Protein AF-A0A938Z9R0-F1 (afdb_monomer_lite)

Structure (mmCIF, N/CA/C/O backbone):
data_AF-A0A938Z9R0-F1
#
_entry.id   AF-A0A938Z9R0-F1
#
loop_
_atom_site.group_PDB
_atom_site.id
_atom_site.type_symbol
_atom_site.label_atom_id
_atom_site.label_alt_id
_atom_site.label_comp_id
_atom_site.label_asym_id
_atom_site.label_entity_id
_atom_site.label_seq_id
_atom_site.pdbx_PDB_ins_code
_atom_site.Cartn_x
_atom_site.Cartn_y
_atom_site.Cartn_z
_atom_site.occupancy
_atom_site.B_iso_or_equiv
_atom_site.auth_seq_id
_atom_site.auth_comp_id
_atom_site.auth_asym_id
_atom_site.auth_atom_id
_atom_site.pdbx_PDB_model_num
ATOM 1 N N . MET A 1 1 ? 6.525 -11.219 10.397 1.00 76.38 1 MET A N 1
ATOM 2 C CA . MET A 1 1 ? 6.176 -10.008 9.628 1.00 76.38 1 MET A CA 1
ATOM 3 C C . MET A 1 1 ? 7.382 -9.628 8.789 1.00 76.38 1 MET A C 1
ATOM 5 O O . MET A 1 1 ? 8.474 -9.576 9.346 1.00 76.38 1 MET A O 1
ATOM 9 N N . LYS A 1 2 ? 7.213 -9.455 7.476 1.00 90.69 2 LYS A N 1
ATOM 10 C CA . LYS A 1 2 ? 8.284 -8.941 6.616 1.00 90.69 2 LYS A CA 1
ATOM 11 C C . LYS A 1 2 ? 8.442 -7.437 6.830 1.00 90.69 2 LYS A C 1
ATOM 13 O O . LYS A 1 2 ? 7.513 -6.771 7.281 1.00 90.69 2 LYS A O 1
ATOM 18 N N . THR A 1 3 ? 9.616 -6.898 6.530 1.00 96.12 3 THR A N 1
ATOM 19 C CA . THR A 1 3 ? 9.804 -5.443 6.482 1.00 96.12 3 THR A CA 1
ATOM 20 C C . THR A 1 3 ? 9.137 -4.867 5.230 1.00 96.12 3 THR A C 1
ATOM 22 O O . THR A 1 3 ? 8.942 -5.576 4.243 1.00 96.12 3 THR A O 1
ATOM 25 N N . LEU A 1 4 ? 8.847 -3.560 5.225 1.00 95.94 4 LEU A N 1
ATOM 26 C CA . LEU A 1 4 ? 8.316 -2.887 4.029 1.00 95.94 4 LEU A CA 1
ATOM 27 C C . LEU A 1 4 ? 9.243 -3.033 2.815 1.00 95.94 4 LEU A C 1
ATOM 29 O O . LEU A 1 4 ? 8.768 -3.094 1.687 1.00 95.94 4 LEU A O 1
ATOM 33 N N . GLU A 1 5 ? 10.556 -3.127 3.049 1.00 97.19 5 GLU A N 1
ATOM 34 C CA . GLU A 1 5 ? 11.535 -3.364 1.987 1.00 97.19 5 GLU A CA 1
ATOM 35 C C . GLU A 1 5 ? 11.395 -4.766 1.386 1.00 97.19 5 GLU A C 1
ATOM 37 O O . GLU A 1 5 ? 11.449 -4.927 0.172 1.00 97.19 5 GLU A O 1
ATOM 42 N N . GLN A 1 6 ? 11.195 -5.786 2.222 1.00 97.31 6 GLN A N 1
ATOM 43 C CA . GLN A 1 6 ? 10.994 -7.159 1.756 1.00 97.31 6 GLN A CA 1
ATOM 44 C C . GLN A 1 6 ? 9.698 -7.288 0.944 1.00 97.31 6 GLN A C 1
ATOM 46 O O . GLN A 1 6 ? 9.712 -7.885 -0.128 1.00 97.31 6 GLN A O 1
ATOM 51 N N . GLU A 1 7 ? 8.610 -6.667 1.404 1.00 97.00 7 GLU A N 1
ATOM 52 C CA . GLU A 1 7 ? 7.347 -6.611 0.653 1.00 97.00 7 GLU A CA 1
ATOM 53 C C . GLU A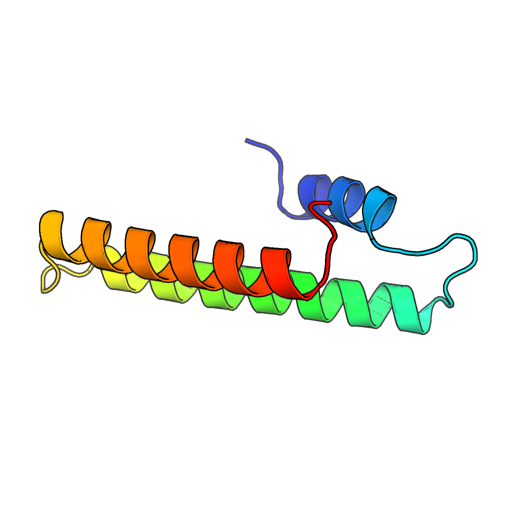 1 7 ? 7.496 -5.812 -0.653 1.00 97.00 7 GLU A C 1
ATOM 55 O O . GLU A 1 7 ? 7.010 -6.234 -1.702 1.00 97.00 7 GLU A O 1
ATOM 60 N N . TRP A 1 8 ? 8.249 -4.704 -0.636 1.00 96.50 8 TRP A N 1
ATOM 61 C CA . TRP A 1 8 ? 8.582 -3.952 -1.847 1.00 96.50 8 TRP A CA 1
ATOM 62 C C . TRP A 1 8 ? 9.302 -4.824 -2.883 1.00 96.50 8 TRP A C 1
ATOM 64 O O . TRP A 1 8 ? 8.958 -4.773 -4.063 1.00 96.50 8 TRP A O 1
ATOM 74 N N . LEU A 1 9 ? 10.293 -5.622 -2.474 1.00 96.44 9 LEU A N 1
ATOM 75 C CA . LEU A 1 9 ? 11.031 -6.494 -3.393 1.00 96.44 9 LEU A CA 1
ATOM 76 C C . LEU A 1 9 ? 10.105 -7.514 -4.073 1.00 96.44 9 LEU A C 1
ATOM 78 O O . LEU A 1 9 ? 10.223 -7.742 -5.280 1.00 96.44 9 LEU A O 1
ATOM 82 N N . GLU A 1 10 ? 9.155 -8.079 -3.330 1.00 95.31 10 GLU A N 1
ATOM 83 C CA . GLU A 1 10 ? 8.162 -9.010 -3.867 1.00 95.31 10 GLU A CA 1
ATOM 84 C C . GLU A 1 10 ? 7.166 -8.313 -4.800 1.00 95.31 10 GLU A C 1
ATOM 86 O O . GLU A 1 10 ? 6.977 -8.766 -5.932 1.00 95.31 10 GLU A O 1
ATOM 91 N N . TYR A 1 11 ? 6.602 -7.175 -4.390 1.00 94.62 11 TYR A N 1
ATOM 92 C CA . TYR A 1 11 ? 5.746 -6.338 -5.235 1.00 94.62 11 TYR A CA 1
ATOM 93 C C . TYR A 1 11 ? 6.449 -5.963 -6.548 1.00 94.62 11 TYR A C 1
ATOM 95 O O . TYR A 1 11 ? 5.918 -6.171 -7.643 1.00 94.62 11 TYR A O 1
ATOM 103 N N . ALA A 1 12 ? 7.687 -5.477 -6.460 1.00 95.50 12 ALA A N 1
ATOM 104 C CA . ALA A 1 12 ? 8.476 -5.056 -7.608 1.00 95.50 12 ALA A CA 1
ATOM 105 C C . ALA A 1 12 ? 8.732 -6.212 -8.585 1.00 95.50 12 ALA A C 1
ATOM 107 O O . ALA A 1 12 ? 8.757 -5.982 -9.792 1.00 95.50 12 ALA A O 1
ATOM 108 N N . SER A 1 13 ? 8.888 -7.445 -8.089 1.00 94.06 13 SER A N 1
ATOM 109 C CA . SER A 1 13 ? 9.075 -8.634 -8.932 1.00 94.06 13 SER A CA 1
ATOM 110 C C . SER A 1 13 ? 7.845 -8.988 -9.780 1.00 94.06 13 SER A C 1
ATOM 112 O O . SER A 1 13 ? 7.987 -9.583 -10.848 1.00 94.06 13 SER A O 1
ATOM 114 N N . LYS A 1 14 ? 6.649 -8.596 -9.325 1.00 91.69 14 LYS A N 1
ATOM 115 C CA . LYS A 1 14 ? 5.357 -8.882 -9.967 1.00 91.69 14 LYS A CA 1
ATOM 116 C C . LYS A 1 14 ? 4.874 -7.740 -10.860 1.00 91.69 14 LYS A C 1
ATOM 118 O O . LYS A 1 14 ? 4.220 -7.982 -11.875 1.00 91.69 14 LYS A O 1
ATOM 123 N N . VAL A 1 15 ? 5.172 -6.501 -10.467 1.00 91.88 15 VAL A N 1
ATOM 124 C CA . VAL A 1 15 ? 4.618 -5.292 -11.091 1.00 91.88 15 VAL A CA 1
ATOM 125 C C . VAL A 1 15 ? 5.576 -4.650 -12.086 1.00 91.88 15 VAL A C 1
ATOM 127 O O . VAL A 1 15 ? 5.133 -4.196 -13.142 1.00 91.88 15 VAL A O 1
ATOM 130 N N . LEU A 1 16 ? 6.882 -4.603 -11.796 1.00 94.50 16 LEU A N 1
ATOM 131 C CA . LEU A 1 16 ? 7.821 -3.947 -12.704 1.00 94.50 16 LEU A CA 1
ATOM 132 C C . LEU A 1 16 ? 8.108 -4.842 -13.919 1.00 94.50 16 LEU A C 1
ATOM 134 O O . LEU A 1 16 ? 8.544 -5.985 -13.755 1.00 94.50 16 LEU A O 1
ATOM 138 N N . PRO A 1 17 ? 7.930 -4.337 -15.153 1.00 92.56 17 PRO A N 1
ATOM 139 C CA . PRO A 1 17 ? 8.264 -5.099 -16.345 1.00 92.56 17 PRO A CA 1
ATOM 140 C C . PRO A 1 17 ? 9.775 -5.337 -16.438 1.00 92.56 17 PRO A C 1
ATOM 142 O O . PRO A 1 17 ? 10.595 -4.540 -15.967 1.00 92.56 17 PRO A O 1
ATOM 145 N N . LYS A 1 18 ? 10.161 -6.433 -17.103 1.00 92.88 18 LYS A N 1
ATOM 146 C CA . LYS A 1 18 ? 11.572 -6.704 -17.407 1.00 92.88 18 LYS A CA 1
ATOM 147 C C . LYS A 1 18 ? 12.154 -5.543 -18.216 1.00 92.88 18 LYS A C 1
ATOM 149 O O . LYS A 1 18 ? 11.571 -5.130 -19.212 1.00 92.88 18 LYS A O 1
ATOM 154 N N . GLY A 1 19 ? 13.308 -5.038 -17.783 1.00 92.50 19 GLY A N 1
ATOM 155 C CA . GLY A 1 19 ? 13.984 -3.920 -18.442 1.00 92.50 19 GLY A CA 1
ATOM 156 C C . GLY A 1 19 ? 13.390 -2.538 -18.149 1.00 92.50 19 GLY A C 1
ATOM 157 O O . GLY A 1 19 ? 13.744 -1.596 -18.851 1.00 92.50 19 GLY A O 1
ATOM 158 N N . CYS A 1 20 ? 12.519 -2.389 -17.136 1.00 95.62 20 CYS A N 1
ATOM 159 C CA . CYS A 1 20 ? 12.056 -1.068 -16.700 1.00 95.62 20 CYS A CA 1
ATOM 160 C C . CYS A 1 20 ? 13.245 -0.126 -16.449 1.00 95.62 20 CYS A C 1
ATOM 162 O O . CYS A 1 20 ? 14.268 -0.536 -15.886 1.00 95.62 20 CYS A O 1
ATOM 164 N N . SER A 1 21 ? 13.109 1.144 -16.831 1.00 97.38 21 SER A N 1
ATOM 165 C CA . SER A 1 21 ? 14.187 2.110 -16.630 1.00 97.38 21 SER A CA 1
ATOM 166 C C . SER A 1 21 ? 14.466 2.318 -15.131 1.00 97.38 21 SER A C 1
ATOM 168 O O . SER A 1 21 ? 13.574 2.118 -14.296 1.00 97.38 21 SER A O 1
ATOM 170 N N . PRO A 1 22 ? 15.682 2.754 -14.751 1.00 96.94 22 PRO A N 1
ATOM 171 C CA . PRO A 1 22 ? 15.982 3.084 -13.359 1.00 96.94 22 PRO A CA 1
ATOM 172 C C . PRO A 1 22 ? 15.007 4.110 -12.763 1.00 96.94 22 PRO A C 1
ATOM 174 O O . PRO A 1 22 ? 14.603 3.971 -11.611 1.00 96.94 22 PRO A O 1
ATOM 177 N N . ILE A 1 23 ? 14.569 5.083 -13.572 1.00 97.81 23 ILE A N 1
ATOM 178 C CA . ILE A 1 23 ? 13.596 6.109 -13.173 1.00 97.81 23 ILE A CA 1
ATOM 179 C C . ILE A 1 23 ? 12.230 5.478 -12.896 1.00 97.81 23 ILE A C 1
ATOM 181 O O . ILE A 1 23 ? 11.660 5.727 -11.842 1.00 97.81 23 ILE A O 1
ATOM 185 N N . GLN A 1 24 ? 11.725 4.611 -13.782 1.00 96.94 24 GLN A N 1
ATOM 186 C CA . GLN A 1 24 ? 10.451 3.917 -13.553 1.00 96.94 24 GLN A CA 1
ATOM 187 C C . GLN A 1 24 ? 10.480 3.125 -12.245 1.00 96.94 24 GLN A C 1
ATOM 189 O O . GLN A 1 24 ? 9.577 3.251 -11.427 1.00 96.94 24 GLN A O 1
ATOM 194 N N . ARG A 1 25 ? 11.560 2.373 -11.998 1.00 97.06 25 ARG A N 1
ATOM 195 C CA . ARG A 1 25 ? 11.739 1.642 -10.737 1.00 97.06 25 ARG A CA 1
ATOM 196 C C . ARG A 1 25 ? 11.733 2.575 -9.524 1.00 97.06 25 ARG A C 1
ATOM 198 O O . ARG A 1 25 ? 11.114 2.243 -8.515 1.00 97.06 25 ARG A O 1
ATOM 205 N N . GLN A 1 26 ? 12.441 3.701 -9.600 1.00 97.69 26 GLN A N 1
ATOM 206 C CA . GLN A 1 26 ? 12.534 4.660 -8.500 1.00 97.69 26 GLN A CA 1
ATOM 207 C C . GLN A 1 26 ? 11.184 5.318 -8.201 1.00 97.69 26 GLN A C 1
ATOM 209 O O . GLN A 1 26 ? 10.781 5.359 -7.040 1.00 97.69 26 GLN A O 1
ATOM 214 N N . GLU A 1 27 ? 10.471 5.782 -9.225 1.00 98.19 27 GLU A N 1
ATOM 215 C CA . GLU A 1 27 ? 9.169 6.429 -9.054 1.00 98.19 27 GLU A CA 1
ATOM 216 C C . GLU A 1 27 ? 8.100 5.442 -8.581 1.00 98.19 27 GLU A C 1
ATOM 218 O O . GLU A 1 27 ? 7.345 5.755 -7.664 1.00 98.19 27 GLU A O 1
ATOM 223 N N . THR A 1 28 ? 8.091 4.204 -9.090 1.00 97.44 28 THR A N 1
ATOM 224 C CA . THR A 1 28 ? 7.206 3.158 -8.556 1.00 97.44 28 THR A CA 1
ATOM 225 C C . THR A 1 28 ? 7.514 2.855 -7.087 1.00 97.44 28 THR A C 1
ATOM 227 O O . THR A 1 28 ? 6.585 2.697 -6.299 1.00 97.44 28 THR A O 1
ATOM 230 N N . ARG A 1 29 ? 8.792 2.830 -6.676 1.00 97.94 29 ARG A N 1
ATOM 231 C CA . ARG A 1 29 ? 9.160 2.647 -5.261 1.00 97.94 29 ARG A CA 1
ATOM 232 C C . ARG A 1 29 ? 8.673 3.805 -4.395 1.00 97.94 29 ARG A C 1
ATOM 234 O O . ARG A 1 29 ? 8.142 3.569 -3.315 1.00 97.94 29 ARG A O 1
ATOM 241 N N . ARG A 1 30 ? 8.833 5.048 -4.861 1.00 98.25 30 ARG A N 1
ATOM 242 C CA . ARG A 1 30 ? 8.322 6.242 -4.167 1.00 98.25 30 ARG A CA 1
ATOM 243 C C . ARG A 1 30 ? 6.808 6.167 -3.994 1.00 98.25 30 ARG A C 1
ATOM 245 O O . ARG A 1 30 ? 6.332 6.345 -2.879 1.00 98.25 30 ARG A O 1
ATOM 252 N N . ALA A 1 31 ? 6.080 5.833 -5.059 1.00 97.62 31 ALA A N 1
ATOM 253 C CA . ALA A 1 31 ? 4.630 5.668 -5.021 1.00 97.62 31 ALA A CA 1
ATOM 254 C C . ALA A 1 31 ? 4.196 4.551 -4.057 1.00 97.62 31 ALA A C 1
ATOM 256 O O . ALA A 1 31 ? 3.280 4.753 -3.267 1.00 97.62 31 ALA A O 1
ATOM 257 N N . TYR A 1 32 ? 4.890 3.409 -4.062 1.00 97.25 32 TYR A N 1
ATOM 258 C CA . TYR A 1 32 ? 4.624 2.294 -3.149 1.00 97.25 32 TYR A CA 1
ATOM 259 C C . TYR A 1 32 ? 4.757 2.706 -1.675 1.00 97.25 32 TYR A C 1
ATOM 261 O O . TYR A 1 32 ? 3.837 2.505 -0.884 1.00 97.25 32 TYR A O 1
ATOM 269 N N . TYR A 1 33 ? 5.873 3.343 -1.306 1.00 97.81 33 TYR A N 1
ATOM 270 C CA . TYR A 1 33 ? 6.085 3.807 0.068 1.00 97.81 33 TYR A CA 1
ATOM 271 C C . TYR A 1 33 ? 5.137 4.942 0.467 1.00 97.81 33 TYR A C 1
ATOM 273 O O . TYR A 1 33 ? 4.689 4.969 1.611 1.00 97.81 33 TYR A O 1
ATOM 281 N N . ALA A 1 34 ? 4.810 5.852 -0.454 1.00 98.06 34 ALA A N 1
ATOM 282 C CA . ALA A 1 34 ? 3.815 6.891 -0.210 1.00 98.06 34 ALA A CA 1
ATOM 283 C C . ALA A 1 34 ? 2.433 6.281 0.072 1.00 98.06 34 ALA A C 1
ATOM 285 O O . ALA A 1 34 ? 1.812 6.637 1.068 1.00 98.06 34 ALA A O 1
ATOM 286 N N . GLY A 1 35 ? 1.997 5.305 -0.734 1.00 96.00 35 GLY A N 1
ATOM 287 C CA . GLY A 1 35 ? 0.729 4.601 -0.531 1.00 96.00 35 GLY A CA 1
ATOM 288 C C . GLY A 1 35 ? 0.660 3.865 0.808 1.00 96.00 35 GLY A C 1
ATOM 289 O O . GLY A 1 35 ? -0.325 3.999 1.529 1.00 96.00 35 GLY A O 1
ATOM 290 N N . ILE A 1 36 ? 1.729 3.157 1.196 1.00 96.00 36 ILE A N 1
ATOM 291 C CA . ILE A 1 36 ? 1.801 2.507 2.517 1.00 96.00 36 ILE A CA 1
ATOM 292 C C . ILE A 1 36 ? 1.741 3.532 3.644 1.00 96.00 36 ILE A C 1
ATOM 294 O O . ILE A 1 36 ? 1.062 3.303 4.641 1.00 96.00 36 ILE A O 1
ATOM 298 N N . TRP A 1 37 ? 2.459 4.649 3.516 1.00 96.81 37 TRP A N 1
ATOM 299 C CA . TRP A 1 37 ? 2.445 5.685 4.540 1.00 96.81 37 TRP A CA 1
ATOM 300 C C . TRP A 1 37 ? 1.047 6.276 4.725 1.00 96.81 37 TRP A C 1
ATOM 302 O O . TRP A 1 37 ? 0.611 6.425 5.865 1.00 96.81 37 TRP A O 1
ATOM 312 N N . THR A 1 38 ? 0.343 6.555 3.626 1.00 96.00 38 THR A N 1
ATOM 313 C CA . THR A 1 38 ? -1.050 7.014 3.647 1.00 96.00 38 THR A CA 1
ATOM 314 C C . THR A 1 38 ? -1.958 5.991 4.324 1.00 96.00 38 THR A C 1
ATOM 316 O O . THR A 1 38 ? -2.644 6.348 5.276 1.00 96.00 38 THR A O 1
ATOM 319 N N . LEU A 1 39 ? -1.895 4.713 3.926 1.00 93.75 39 LEU A N 1
ATOM 320 C CA . LEU A 1 39 ? -2.680 3.647 4.560 1.00 93.75 39 LEU A CA 1
ATOM 321 C C . LEU A 1 39 ? -2.381 3.534 6.063 1.00 93.75 39 LEU A C 1
ATOM 323 O O . LEU A 1 39 ? -3.292 3.364 6.865 1.00 93.75 39 LEU A O 1
ATOM 327 N N . LEU A 1 40 ? -1.115 3.668 6.465 1.00 94.31 40 LEU A N 1
ATOM 328 C CA . LEU A 1 40 ? -0.728 3.631 7.873 1.00 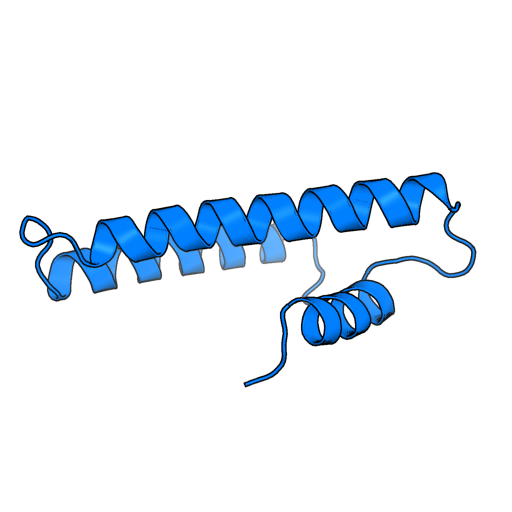94.31 40 LEU A CA 1
ATOM 329 C C . LEU A 1 40 ? -1.325 4.797 8.671 1.00 94.31 40 LEU A C 1
ATOM 331 O O . LEU A 1 40 ? -1.650 4.602 9.838 1.00 94.31 40 LEU A O 1
ATOM 335 N N . GLN A 1 41 ? -1.454 5.994 8.086 1.00 94.19 41 GLN A N 1
ATOM 336 C CA . GLN A 1 41 ? -2.142 7.097 8.769 1.00 94.19 41 GLN A CA 1
ATOM 337 C C . GLN A 1 41 ? -3.629 6.788 8.936 1.00 94.19 41 GLN A C 1
ATOM 339 O O . GLN A 1 41 ? -4.135 6.905 10.043 1.00 94.19 41 GLN A O 1
ATOM 344 N N . MET A 1 42 ? -4.282 6.284 7.886 1.00 91.25 42 MET A N 1
ATOM 345 C CA . MET A 1 42 ? -5.697 5.905 7.946 1.00 91.25 42 MET A CA 1
ATOM 346 C C . MET A 1 42 ? -5.947 4.842 9.022 1.00 91.25 42 MET A C 1
ATOM 348 O O . MET A 1 42 ? -6.841 4.985 9.841 1.00 91.25 42 MET A O 1
ATOM 352 N N . VAL A 1 43 ? -5.108 3.803 9.098 1.00 91.50 43 VAL A N 1
ATOM 353 C CA . VAL A 1 43 ? -5.231 2.761 10.135 1.00 91.50 43 VAL A CA 1
ATOM 354 C C . VAL A 1 43 ? -5.017 3.320 11.544 1.00 91.50 43 VAL A C 1
ATOM 356 O O . VAL A 1 43 ? -5.639 2.841 12.487 1.00 91.50 43 VAL A O 1
ATOM 359 N N . LYS A 1 44 ? -4.153 4.328 11.713 1.00 92.44 44 LYS A N 1
ATOM 360 C CA . LYS A 1 44 ? -3.983 4.994 13.013 1.00 92.44 44 LYS A CA 1
ATOM 361 C C . LYS A 1 44 ? -5.222 5.785 13.419 1.00 92.44 44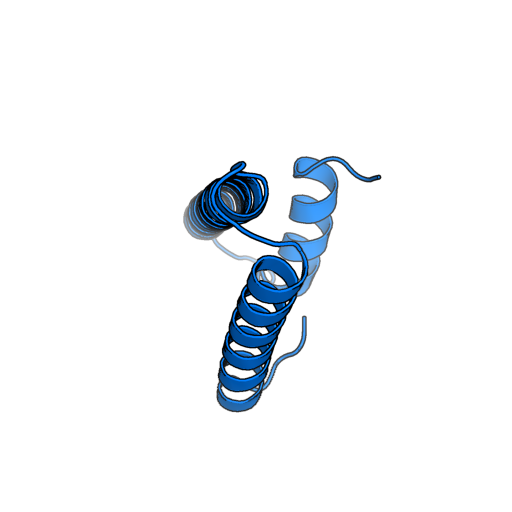 LYS A C 1
ATOM 363 O O . LYS A 1 44 ? -5.550 5.767 14.597 1.00 92.44 44 LYS A O 1
ATOM 368 N N . GLU A 1 45 ? -5.896 6.435 12.472 1.00 90.75 45 GLU A N 1
ATOM 369 C CA . GLU A 1 45 ? -7.153 7.156 12.720 1.00 90.75 45 GLU A CA 1
ATOM 370 C C . GLU A 1 45 ? -8.263 6.209 13.198 1.00 90.75 45 GLU A C 1
ATOM 372 O O . GLU A 1 45 ? -9.049 6.575 14.062 1.00 90.75 45 GLU A O 1
ATOM 377 N N . LEU A 1 46 ? -8.282 4.957 12.725 1.00 90.25 46 LEU A N 1
ATOM 378 C CA . LEU A 1 46 ? -9.232 3.947 13.216 1.00 90.25 46 LEU A CA 1
ATOM 379 C C . LEU A 1 46 ? -8.998 3.532 14.676 1.00 90.25 46 LEU A C 1
ATOM 381 O O . LEU A 1 46 ? -9.878 2.929 15.280 1.00 90.25 46 LEU A O 1
ATOM 385 N N . GLY A 1 47 ? -7.807 3.792 15.219 1.00 86.25 47 GLY A N 1
ATOM 386 C CA . GLY A 1 47 ? -7.463 3.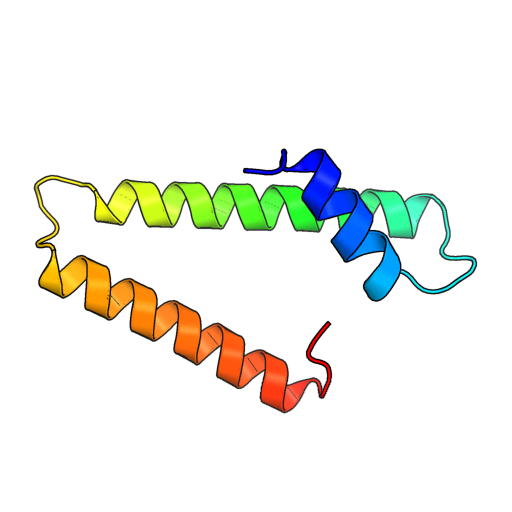520 16.615 1.00 86.25 47 GLY A CA 1
ATOM 387 C C . GLY A 1 47 ? -7.684 4.708 17.552 1.00 86.25 47 GLY A C 1
ATOM 388 O O . GLY A 1 47 ? -7.260 4.631 18.705 1.00 86.25 47 GLY A O 1
ATOM 389 N N . ASP A 1 48 ? -8.267 5.806 17.061 1.00 90.50 48 ASP A N 1
ATOM 390 C CA . ASP A 1 48 ? -8.661 6.950 17.884 1.00 90.50 48 ASP A CA 1
ATOM 391 C C . ASP A 1 48 ? -9.791 6.548 18.852 1.00 90.50 48 ASP A C 1
ATOM 393 O O . ASP A 1 48 ? -10.651 5.735 18.514 1.00 90.50 48 ASP A O 1
ATOM 397 N N . GLU A 1 49 ? -9.805 7.121 20.058 1.00 87.94 49 GLU A N 1
ATOM 398 C CA . GLU A 1 49 ? -10.837 6.856 21.072 1.00 87.94 49 GLU A CA 1
ATOM 399 C C . GLU A 1 49 ? -12.241 7.261 20.591 1.00 87.94 49 GLU A C 1
ATOM 401 O O . GLU A 1 49 ? -13.243 6.745 21.092 1.00 87.94 49 GLU A O 1
ATOM 406 N N . GLU A 1 50 ? -12.325 8.162 19.608 1.00 91.81 50 GLU A N 1
ATOM 407 C CA . GLU A 1 50 ? -13.583 8.588 18.991 1.00 91.81 50 GLU A CA 1
ATOM 408 C C . GLU A 1 50 ? -14.160 7.572 17.985 1.00 91.81 50 GLU A C 1
ATOM 410 O O . GLU A 1 50 ? -15.324 7.697 17.588 1.00 91.81 50 GLU A O 1
ATOM 415 N N . VAL A 1 51 ? -13.389 6.554 17.583 1.00 90.88 51 VAL A N 1
ATOM 416 C CA . VAL A 1 51 ? -13.812 5.525 16.623 1.00 90.88 51 VAL A CA 1
ATOM 417 C C . VAL A 1 51 ? -14.101 4.218 17.357 1.00 90.88 51 VAL A C 1
ATOM 419 O O . VAL A 1 51 ? -13.221 3.590 17.939 1.00 90.88 51 VAL A O 1
ATOM 422 N N . SER A 1 52 ? -15.356 3.765 17.316 1.00 93.88 52 SER A N 1
ATOM 423 C CA . SER A 1 52 ? -15.695 2.436 17.843 1.00 93.88 52 SER A CA 1
ATOM 424 C C . SER A 1 52 ? -15.128 1.318 16.963 1.00 93.88 52 SER A C 1
ATOM 426 O O . SER A 1 52 ? -14.973 1.486 15.754 1.00 93.88 52 SER A O 1
ATOM 428 N N . GLU A 1 53 ? -14.900 0.136 17.542 1.00 92.38 53 GLU A N 1
ATOM 429 C CA . GLU A 1 53 ? -14.397 -1.034 16.801 1.00 92.38 53 GLU A CA 1
ATOM 430 C C . GLU A 1 53 ? -15.277 -1.395 15.591 1.00 92.38 53 GLU A C 1
ATOM 432 O O . GLU A 1 53 ? -14.762 -1.714 14.523 1.00 92.38 53 GLU A O 1
ATOM 437 N N . GLU A 1 54 ? -16.602 -1.290 15.735 1.00 94.88 54 GLU A N 1
ATOM 438 C CA . GLU A 1 54 ? -17.563 -1.545 14.654 1.00 94.88 54 GLU A CA 1
ATOM 439 C C . GLU A 1 54 ? -17.420 -0.523 13.517 1.00 94.88 54 GLU A C 1
ATOM 441 O O . GLU A 1 54 ? -17.410 -0.894 12.345 1.00 94.88 54 GLU A O 1
ATOM 446 N N . GLN A 1 55 ? -17.259 0.764 13.841 1.00 93.12 55 GLN A N 1
ATOM 447 C CA . GLN A 1 55 ? -16.998 1.791 12.827 1.00 93.12 55 GLN A CA 1
ATOM 448 C C . GLN A 1 55 ? -15.652 1.547 12.138 1.00 93.12 55 GLN A C 1
ATOM 450 O O . GLN A 1 55 ? -15.571 1.630 10.915 1.00 93.12 55 GLN A O 1
ATOM 455 N N . GLY A 1 56 ? -14.618 1.184 12.902 1.00 93.62 56 GLY A N 1
ATOM 456 C CA . GLY A 1 56 ? -13.308 0.836 12.361 1.00 93.62 56 GLY A CA 1
ATOM 457 C C . GLY A 1 56 ? -13.367 -0.334 11.376 1.00 93.62 56 GLY A C 1
ATOM 458 O O . GLY A 1 56 ? -12.804 -0.250 10.285 1.00 93.62 56 GLY A O 1
ATOM 459 N N . ALA A 1 57 ? -14.101 -1.395 11.719 1.00 94.19 57 ALA A N 1
ATOM 460 C CA . ALA A 1 57 ? -14.327 -2.534 10.832 1.00 94.19 57 ALA A CA 1
ATOM 461 C C . ALA A 1 57 ? -15.057 -2.121 9.543 1.00 94.19 57 ALA A C 1
ATOM 463 O O . ALA A 1 57 ? -14.611 -2.462 8.449 1.00 94.19 57 ALA A O 1
ATOM 464 N N . GLN A 1 58 ? -16.116 -1.313 9.655 1.00 95.00 58 GLN A N 1
ATOM 465 C CA . GLN A 1 58 ? -16.861 -0.816 8.494 1.00 95.00 58 GLN A CA 1
ATOM 466 C C . GLN A 1 58 ? -16.003 0.045 7.558 1.00 95.00 58 GLN A C 1
ATOM 468 O O . GLN A 1 58 ? -16.170 -0.024 6.340 1.00 95.00 58 GLN A O 1
ATOM 473 N N . GLU A 1 59 ? -15.085 0.856 8.088 1.00 93.56 59 GLU A N 1
ATOM 474 C CA . GLU A 1 59 ? -14.154 1.625 7.256 1.00 93.56 59 GLU A CA 1
ATOM 475 C C . GLU A 1 59 ? -13.139 0.719 6.544 1.00 93.56 59 GLU A C 1
ATOM 477 O O . GLU A 1 59 ? -12.888 0.901 5.351 1.00 93.56 59 GLU A O 1
ATOM 482 N N . LEU A 1 60 ? -12.606 -0.308 7.215 1.00 93.69 60 LEU A N 1
ATOM 483 C CA . LEU A 1 60 ? -11.726 -1.290 6.570 1.00 93.69 60 LEU A CA 1
ATOM 484 C C . LEU A 1 60 ? -12.440 -2.049 5.443 1.00 93.69 60 LEU A C 1
ATOM 486 O O . LEU A 1 60 ? -11.873 -2.188 4.358 1.00 93.69 60 LEU A O 1
ATOM 490 N N . ASP A 1 61 ? -13.694 -2.454 5.656 1.00 95.31 61 ASP A N 1
ATOM 491 C CA . ASP A 1 61 ? -14.512 -3.114 4.633 1.00 95.31 61 ASP A CA 1
ATOM 492 C C . ASP A 1 61 ? -14.738 -2.204 3.416 1.00 95.31 61 ASP A C 1
ATOM 494 O O . ASP A 1 61 ? -14.701 -2.656 2.267 1.00 95.31 61 ASP A O 1
ATOM 498 N N . LYS A 1 62 ? -14.956 -0.899 3.625 1.00 94.38 62 LYS A N 1
ATOM 499 C CA . LYS A 1 62 ? -15.075 0.069 2.520 1.00 94.38 62 LYS A CA 1
ATOM 500 C C . LYS A 1 62 ? -13.781 0.152 1.713 1.00 94.38 62 LYS A C 1
ATOM 502 O O . LYS A 1 62 ? -13.840 0.097 0.483 1.00 94.38 62 LYS A O 1
ATOM 507 N N . LEU A 1 63 ? -12.629 0.232 2.382 1.00 93.44 63 LEU A N 1
ATOM 508 C CA . LEU A 1 63 ? -11.319 0.287 1.724 1.00 93.44 63 LEU A CA 1
ATOM 509 C C . LEU A 1 63 ? -11.013 -1.000 0.947 1.00 93.44 63 LEU A C 1
ATOM 511 O O . LEU A 1 63 ? -10.509 -0.938 -0.178 1.00 93.44 63 LEU A O 1
ATOM 515 N N . GLU A 1 64 ? -11.351 -2.165 1.506 1.00 94.25 64 GLU A N 1
ATOM 516 C CA . GLU A 1 64 ? -11.223 -3.446 0.808 1.00 94.25 64 GLU A CA 1
ATOM 517 C C . GLU A 1 64 ? -12.096 -3.477 -0.452 1.00 94.25 64 GLU A C 1
ATOM 519 O O . GLU A 1 64 ? -11.612 -3.821 -1.535 1.00 94.25 64 GLU A O 1
ATOM 524 N N . ASN A 1 65 ? -13.361 -3.062 -0.340 1.00 95.94 65 ASN A N 1
ATOM 525 C CA . ASN A 1 65 ? -14.291 -3.018 -1.466 1.00 95.94 65 ASN A CA 1
ATOM 526 C C . ASN A 1 65 ? -13.836 -2.049 -2.566 1.00 95.94 65 ASN A C 1
ATOM 528 O O . ASN A 1 65 ? -13.964 -2.366 -3.753 1.00 95.94 65 ASN A O 1
ATOM 532 N N . GLU A 1 66 ? -13.270 -0.896 -2.202 1.00 94.19 66 GLU A N 1
ATOM 533 C CA . GLU A 1 66 ? -12.684 0.051 -3.153 1.00 94.19 66 GLU A CA 1
ATOM 534 C C . GLU A 1 66 ? -11.507 -0.583 -3.909 1.00 94.19 66 GLU A C 1
ATOM 536 O O . GLU A 1 66 ? -11.481 -0.584 -5.146 1.00 94.19 66 GLU A O 1
ATOM 541 N N . CYS A 1 67 ? -10.577 -1.215 -3.185 1.00 91.94 67 CYS A N 1
ATOM 542 C CA . CYS A 1 67 ? -9.437 -1.914 -3.776 1.00 91.94 67 CYS A CA 1
ATOM 543 C C . CYS A 1 67 ? -9.881 -3.052 -4.705 1.00 91.94 67 CYS A C 1
ATOM 545 O O . CYS A 1 67 ? -9.385 -3.177 -5.829 1.00 91.94 67 CYS A O 1
ATOM 547 N N . ALA A 1 68 ? -10.831 -3.879 -4.262 1.00 91.75 68 ALA A N 1
ATOM 548 C CA . ALA A 1 68 ? -11.371 -4.987 -5.042 1.00 91.75 68 ALA A CA 1
ATOM 549 C C . ALA A 1 68 ? -12.056 -4.490 -6.324 1.00 91.75 68 ALA A C 1
ATOM 551 O O . ALA A 1 68 ? -11.831 -5.044 -7.406 1.00 91.75 68 ALA A O 1
ATOM 552 N N . SER A 1 69 ? -12.829 -3.406 -6.214 1.00 94.12 69 SER A N 1
ATOM 553 C CA . SER A 1 69 ? -13.488 -2.754 -7.345 1.00 94.12 69 SER A CA 1
ATOM 554 C C . SER A 1 69 ? -12.470 -2.241 -8.356 1.00 94.12 69 SER A C 1
ATOM 556 O O . SER A 1 69 ? -12.590 -2.545 -9.543 1.00 94.12 69 SER A O 1
ATOM 558 N N . PHE A 1 70 ? -11.426 -1.539 -7.913 1.00 90.88 70 PHE A N 1
ATOM 559 C CA . PHE A 1 70 ? -10.370 -1.060 -8.803 1.00 90.88 70 PHE A CA 1
ATOM 560 C C . PHE A 1 70 ? -9.637 -2.212 -9.504 1.00 90.88 70 PHE A C 1
ATOM 562 O O . PHE A 1 70 ? -9.498 -2.209 -10.727 1.00 90.88 70 PHE A O 1
ATOM 569 N N . ILE A 1 71 ? -9.225 -3.244 -8.758 1.00 87.88 71 ILE A N 1
ATOM 570 C CA . ILE A 1 71 ? -8.535 -4.421 -9.311 1.00 87.88 71 ILE A CA 1
ATOM 571 C C . ILE A 1 71 ? -9.381 -5.104 -10.392 1.00 87.88 71 ILE A C 1
ATOM 573 O O . ILE A 1 71 ? -8.843 -5.510 -11.426 1.00 87.88 71 ILE A O 1
ATOM 577 N N . SER A 1 72 ? -10.697 -5.209 -10.178 1.00 88.88 72 SER A N 1
ATOM 578 C CA . SER A 1 72 ? -11.623 -5.790 -11.157 1.00 88.88 72 SER A CA 1
ATOM 579 C C . SER A 1 72 ? -11.650 -5.015 -12.480 1.00 88.88 72 SER A C 1
ATOM 581 O O . SER A 1 72 ? -11.780 -5.625 -13.539 1.00 88.88 72 SER A O 1
ATOM 583 N N . GLN A 1 73 ? -11.446 -3.694 -12.437 1.00 89.25 73 GLN A N 1
ATOM 584 C CA . GLN A 1 73 ? -11.422 -2.833 -13.622 1.00 89.25 73 GLN A CA 1
ATOM 585 C C . GLN A 1 73 ? -10.101 -2.947 -14.391 1.00 89.25 73 GLN A C 1
ATOM 587 O O . GLN A 1 73 ? -10.094 -2.861 -15.617 1.00 89.25 73 GLN A O 1
ATOM 592 N N . VAL A 1 74 ? -8.980 -3.151 -13.689 1.00 8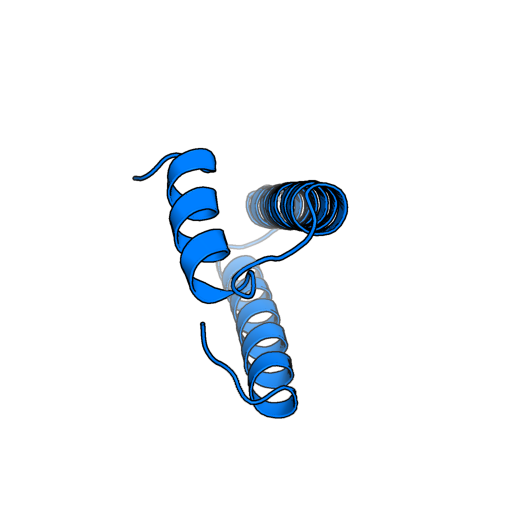5.12 74 VAL A N 1
ATOM 593 C CA . VAL A 1 74 ? -7.637 -3.186 -14.303 1.00 85.12 74 VAL A CA 1
ATOM 594 C C . VAL A 1 74 ? -7.110 -4.599 -14.592 1.00 85.12 74 VAL A C 1
ATOM 596 O O . VAL A 1 74 ? -6.034 -4.753 -15.169 1.00 85.12 74 VAL A O 1
ATOM 599 N N . GLY A 1 75 ? -7.858 -5.646 -14.231 1.00 60.78 75 GLY A N 1
ATOM 600 C CA . GLY A 1 75 ? -7.664 -7.013 -14.729 1.00 60.78 75 GLY A CA 1
ATOM 601 C C . GLY A 1 75 ? -6.446 -7.783 -14.195 1.00 60.78 75 GLY A C 1
ATOM 602 O O . GLY A 1 75 ? -6.157 -8.868 -14.699 1.00 60.78 75 GLY A O 1
ATOM 603 N N . LYS A 1 76 ? -5.727 -7.282 -13.182 1.00 57.91 76 LYS A N 1
ATOM 604 C CA . LYS A 1 76 ? -4.604 -8.002 -12.550 1.00 57.91 76 LYS A CA 1
ATOM 605 C C . LYS A 1 76 ? -4.661 -7.940 -11.024 1.00 57.91 76 LYS A C 1
ATOM 607 O O . LYS A 1 76 ? -4.410 -6.893 -10.436 1.00 57.91 76 LYS A O 1
ATOM 612 N N . LYS A 1 77 ? -4.891 -9.096 -10.388 1.00 56.53 77 LYS A N 1
ATOM 613 C CA . LYS A 1 77 ? -4.378 -9.373 -9.035 1.00 56.53 77 LYS A CA 1
ATOM 614 C C . LYS A 1 77 ? -2.889 -9.721 -9.182 1.00 56.53 77 LYS A C 1
ATOM 616 O O . LYS A 1 77 ? -2.573 -10.638 -9.937 1.00 56.53 77 LYS A O 1
ATOM 621 N N . TYR A 1 78 ? -1.999 -8.960 -8.541 1.00 55.31 78 TYR A N 1
ATOM 622 C CA . TYR A 1 78 ? -0.538 -9.144 -8.600 1.00 55.31 78 TYR A CA 1
ATOM 623 C C . TYR A 1 78 ? -0.027 -10.078 -7.497 1.00 55.31 78 TYR A C 1
ATOM 625 O O . TYR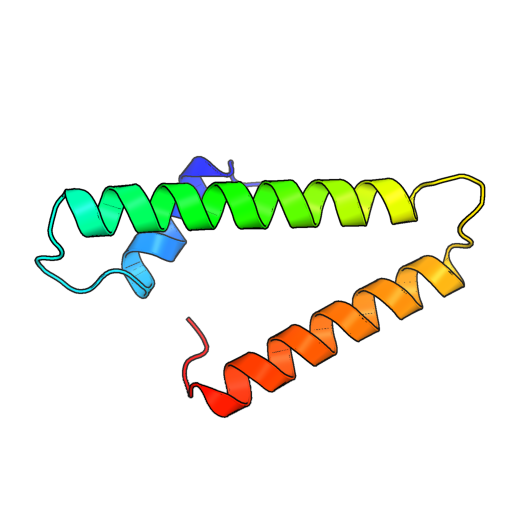 A 1 78 ? -0.412 -9.918 -6.322 1.00 55.31 78 TYR A O 1
#

Sequence (78 aa):
MKTLEQEWLEYASKVLPKGCSPIQRQETRRAYYAGIWTLLQMVKELGDEEVSEEQGAQELDKLENECASFISQVGKKY

Foldseek 3Di:
DDDLVVVLVVVCVVPPDPPHDPVRSVVVSVVSVVVVVVVVVVLVVCVDPPHDPVNSVVVVVVVVVVVVVVCVVVVDDD

Secondary structure (DSSP, 8-state):
---HHHHHHHHHHHHSPTT--HHHHHHHHHHHHHHHHHHHHHHHHTTSTTS-HHHHHHHHHHHHHHHHHHHHHHT---

pLDDT: mean 91.97, std 8.73, range [55.31, 98.25]

Radius of gyration: 15.41 Å; chains: 1; bounding box: 34×19×40 Å